Protein AF-W1YN85-F1 (afdb_monomer_lite)

Secondary structure (DSSP, 8-state):
-----TTHHHHHHHTT-----SPPPPPSSPPP------GGG---HHHHHHHHHH--S--EE-S-HHHHSSSS--TTTS--S--TTPEE--GGGG----

Foldseek 3Di:
DDDDDQPPVVVCVVVPHDDDPPDDDDPPDDDDDDDDDPCVVDDDPVRVLVCLVVVPDAAEDQDDPCQQQQVDQDPPPRDGHDRHRHDYDHVVVPDDPD

Organism: NCBI:txid408170

pLDDT: mean 92.17, std 8.68, range [51.0, 98.25]

Radius of gyration: 19.95 Å; chains: 1; bounding box: 45×31×50 Å

Sequence (98 aa):
DVRVLSGGVERWIKEGHVLTKEPTPLPVEPSVFNYELQTHMVMSRDEVLKASESGDHVIIDARAPFRYDGSQVDTMDGMTGHIPGAVNHFYESGYAVD

Structure (mmCIF, N/CA/C/O backbone):
data_AF-W1YN85-F1
#
_entry.id   AF-W1YN85-F1
#
loop_
_atom_site.group_PDB
_atom_site.id
_atom_site.type_symbol
_atom_site.label_atom_id
_atom_site.label_alt_id
_atom_site.label_comp_id
_atom_site.label_asym_id
_atom_site.label_entity_id
_atom_site.label_seq_id
_atom_site.pdbx_PDB_ins_code
_atom_site.Cartn_x
_atom_site.Cartn_y
_atom_site.Cartn_z
_atom_site.occupancy
_atom_site.B_iso_or_equiv
_atom_site.auth_seq_id
_atom_site.auth_comp_id
_atom_site.auth_asym_id
_atom_site.auth_atom_id
_atom_site.pdbx_PDB_model_num
ATOM 1 N N . ASP A 1 1 ? -3.458 -14.266 14.062 1.00 88.00 1 ASP A N 1
ATOM 2 C CA . ASP A 1 1 ? -4.315 -14.219 12.868 1.00 88.00 1 ASP A CA 1
ATOM 3 C C . ASP A 1 1 ? -4.751 -12.778 12.630 1.00 88.00 1 ASP A C 1
ATOM 5 O O . ASP A 1 1 ? -4.923 -12.070 13.615 1.00 88.00 1 ASP A O 1
ATOM 9 N N . VAL A 1 2 ? -4.866 -12.328 11.379 1.00 94.31 2 VAL A N 1
ATOM 10 C CA . VAL A 1 2 ? -5.184 -10.927 11.028 1.00 94.31 2 VAL A CA 1
ATOM 11 C C . VAL A 1 2 ? -6.277 -10.896 9.961 1.00 94.31 2 VAL A C 1
ATOM 13 O O . VAL A 1 2 ? -6.305 -11.740 9.063 1.00 94.31 2 VAL A O 1
ATOM 16 N N . ARG A 1 3 ? -7.210 -9.946 10.073 1.00 96.44 3 ARG A N 1
ATOM 17 C CA . ARG A 1 3 ? -8.366 -9.796 9.179 1.00 96.44 3 ARG A CA 1
ATOM 18 C C . ARG A 1 3 ? -8.649 -8.325 8.893 1.00 96.44 3 ARG A C 1
ATOM 20 O O . ARG A 1 3 ? -8.333 -7.463 9.708 1.00 96.44 3 ARG A O 1
ATOM 27 N N . VAL A 1 4 ? -9.290 -8.074 7.755 1.00 94.12 4 VAL A N 1
ATOM 28 C CA . VAL A 1 4 ? -9.836 -6.769 7.363 1.00 94.12 4 VAL A CA 1
ATOM 29 C C . VAL A 1 4 ? -11.361 -6.843 7.433 1.00 94.12 4 VAL A C 1
ATOM 31 O O . VAL A 1 4 ? -11.943 -7.853 7.040 1.00 94.12 4 VAL A O 1
ATOM 34 N N . LEU A 1 5 ? -12.008 -5.786 7.933 1.00 94.38 5 LEU A N 1
ATOM 35 C CA . LEU A 1 5 ? -13.467 -5.661 7.913 1.00 94.38 5 LEU A CA 1
ATOM 36 C C . LEU A 1 5 ? -13.927 -5.237 6.513 1.00 94.38 5 LEU A C 1
ATOM 38 O O . LEU A 1 5 ? -13.718 -4.092 6.109 1.00 94.38 5 LEU A O 1
ATOM 42 N N . SER A 1 6 ? -14.560 -6.151 5.779 1.00 92.12 6 SER A N 1
ATOM 43 C CA . SER A 1 6 ? -15.112 -5.873 4.450 1.00 92.12 6 SER A CA 1
ATOM 44 C C . SER A 1 6 ? -16.133 -4.732 4.494 1.00 92.12 6 SER A C 1
ATOM 46 O O . SER A 1 6 ? -17.058 -4.749 5.301 1.00 92.12 6 SER A O 1
ATOM 48 N N . GLY A 1 7 ? -15.956 -3.727 3.631 1.00 90.62 7 GLY A N 1
ATOM 49 C CA . GLY A 1 7 ? -16.790 -2.516 3.595 1.00 90.62 7 GLY A CA 1
ATOM 50 C C . GLY A 1 7 ? -16.481 -1.477 4.684 1.00 90.62 7 GLY A C 1
ATOM 51 O O . GLY A 1 7 ? -17.079 -0.401 4.690 1.00 90.62 7 GLY A O 1
ATOM 52 N N . GLY A 1 8 ? -15.540 -1.772 5.586 1.00 93.31 8 GLY A N 1
ATOM 53 C CA . GLY A 1 8 ? -15.046 -0.839 6.592 1.00 93.31 8 GLY A CA 1
ATOM 54 C C . GLY A 1 8 ? -16.120 -0.290 7.537 1.00 93.31 8 GLY A C 1
ATOM 55 O O . GLY A 1 8 ? -17.203 -0.851 7.713 1.00 93.31 8 GLY A O 1
ATOM 56 N N . VAL A 1 9 ? -15.796 0.842 8.165 1.00 95.62 9 VAL A N 1
ATOM 57 C CA . VAL A 1 9 ? -16.688 1.517 9.120 1.00 95.62 9 VAL A CA 1
ATOM 58 C C . VAL A 1 9 ? -17.960 2.053 8.454 1.00 95.62 9 VAL A C 1
ATOM 60 O O . VAL A 1 9 ? -19.005 2.133 9.090 1.00 95.62 9 VAL A O 1
ATOM 63 N N . GLU A 1 10 ? -17.909 2.380 7.162 1.00 94.06 10 GLU A N 1
ATOM 64 C CA . GLU A 1 10 ? -19.074 2.886 6.436 1.00 94.06 10 GLU A CA 1
ATOM 65 C C . GLU A 1 10 ? -20.170 1.828 6.315 1.00 94.06 10 GLU A C 1
ATOM 67 O O . GLU A 1 10 ? -21.331 2.104 6.622 1.00 94.06 10 GLU A O 1
ATOM 72 N N . ARG A 1 11 ? -19.809 0.599 5.917 1.00 94.56 11 ARG A N 1
ATOM 73 C CA . ARG A 1 11 ? -20.755 -0.521 5.879 1.00 94.56 11 ARG A CA 1
ATOM 74 C C . ARG A 1 11 ? -21.259 -0.871 7.277 1.00 94.56 11 ARG A C 1
ATOM 76 O O . ARG A 1 11 ? -22.455 -1.081 7.438 1.00 94.56 11 ARG A O 1
ATOM 83 N N . TRP A 1 12 ? -20.381 -0.847 8.282 1.00 96.56 12 TRP A N 1
ATOM 84 C CA . TRP A 1 12 ? -20.753 -1.071 9.683 1.00 96.56 12 TRP A CA 1
ATOM 85 C C . TRP A 1 12 ? -21.889 -0.139 10.137 1.00 96.56 12 TRP A C 1
ATOM 87 O O . TRP A 1 12 ? -22.891 -0.595 10.684 1.00 96.56 12 TRP A O 1
ATOM 97 N N . ILE A 1 13 ? -21.770 1.161 9.841 1.00 97.19 13 ILE A N 1
ATOM 98 C CA . ILE A 1 13 ? -22.812 2.155 10.141 1.00 97.19 13 ILE A CA 1
ATOM 99 C C . ILE A 1 13 ? -24.089 1.876 9.335 1.00 97.19 13 ILE A C 1
ATOM 101 O O . ILE A 1 13 ? -25.183 1.916 9.897 1.00 97.19 13 ILE A O 1
ATOM 105 N N . LYS A 1 14 ? -23.972 1.592 8.028 1.00 97.00 14 LYS A N 1
ATOM 106 C CA . LYS A 1 14 ? -25.127 1.316 7.148 1.00 97.00 14 LYS A CA 1
ATOM 107 C C . LYS A 1 14 ? -25.945 0.107 7.607 1.00 97.00 14 LYS A C 1
ATOM 109 O O . LYS A 1 14 ? -27.164 0.119 7.474 1.00 97.00 14 LYS A O 1
ATOM 114 N N . GLU A 1 15 ? -25.292 -0.908 8.163 1.00 97.38 15 GLU A N 1
ATOM 115 C CA . GLU A 1 15 ? -25.941 -2.104 8.712 1.00 97.38 15 GLU A CA 1
ATOM 116 C C . GLU A 1 15 ? -26.559 -1.881 10.106 1.00 97.38 15 GLU A C 1
ATOM 118 O O . GLU A 1 15 ? -27.167 -2.791 10.666 1.00 97.38 15 GLU A O 1
ATOM 123 N N . GLY A 1 16 ? -26.456 -0.670 10.664 1.00 97.81 16 GLY A N 1
ATOM 124 C CA . GLY A 1 16 ? -27.067 -0.306 11.943 1.00 97.81 16 GLY A CA 1
ATOM 125 C C . GLY A 1 16 ? -26.258 -0.729 13.169 1.00 97.81 16 GLY A C 1
ATOM 126 O O . GLY A 1 16 ? -26.781 -0.689 14.286 1.00 97.81 16 GLY A O 1
ATOM 127 N N . HIS A 1 17 ? -24.993 -1.119 12.995 1.00 98.06 17 HIS A N 1
ATOM 128 C CA . HIS A 1 17 ? -24.122 -1.428 14.123 1.00 98.06 17 HIS A CA 1
ATOM 129 C C . HIS A 1 17 ? -23.682 -0.150 14.845 1.00 98.06 17 HIS A C 1
ATOM 131 O O . HIS A 1 17 ? -23.540 0.926 14.260 1.00 98.06 17 HIS A O 1
ATOM 137 N N . VAL A 1 18 ? -23.447 -0.265 16.151 1.00 97.31 18 VAL A N 1
ATOM 138 C CA . VAL A 1 18 ? -23.149 0.889 17.004 1.00 97.31 18 VAL A CA 1
ATOM 139 C C . VAL A 1 18 ? -21.691 1.329 16.892 1.00 97.31 18 VAL A C 1
ATOM 141 O O . VAL A 1 18 ? -20.780 0.515 16.742 1.00 97.31 18 VAL A O 1
ATOM 144 N N . LEU A 1 19 ? -21.472 2.634 17.026 1.00 97.25 19 LEU A N 1
ATOM 145 C CA . LEU A 1 19 ? -20.166 3.222 17.309 1.00 97.25 19 LEU A CA 1
ATOM 146 C C . LEU A 1 19 ? -20.164 3.766 18.735 1.00 97.25 19 LEU A C 1
ATOM 148 O O . LEU A 1 19 ? -21.210 4.138 19.268 1.00 97.25 19 LEU A O 1
ATOM 152 N N . THR A 1 20 ? -18.984 3.853 19.338 1.00 96.25 20 THR A N 1
ATOM 153 C CA . THR A 1 20 ? -18.811 4.447 20.662 1.00 96.25 20 THR A CA 1
ATOM 154 C C . THR A 1 20 ? -17.700 5.487 20.648 1.00 96.25 20 THR A C 1
ATOM 156 O O . THR A 1 20 ? -16.752 5.393 19.870 1.00 96.25 20 THR A O 1
ATOM 159 N N . LYS A 1 21 ? -17.846 6.497 21.508 1.00 96.56 21 LYS A N 1
ATOM 160 C CA . LYS A 1 21 ? -16.786 7.454 21.854 1.00 96.56 21 LYS A CA 1
ATOM 161 C C . LYS A 1 21 ? -16.159 7.143 23.212 1.00 96.56 21 LYS A C 1
ATOM 163 O O . LYS A 1 21 ? -15.210 7.819 23.598 1.00 96.56 21 LYS A O 1
ATOM 168 N N . GLU A 1 22 ? -16.704 6.159 23.928 1.00 97.31 22 GLU A N 1
ATOM 169 C CA . GLU A 1 22 ? -16.128 5.705 25.184 1.00 97.31 22 GLU A CA 1
ATOM 170 C C . GLU A 1 22 ? -14.712 5.175 24.934 1.00 97.31 22 GLU A C 1
ATOM 172 O O . GLU A 1 22 ? -14.483 4.502 23.922 1.00 97.31 22 GLU A O 1
ATOM 177 N N . PRO A 1 23 ? -13.756 5.459 25.831 1.0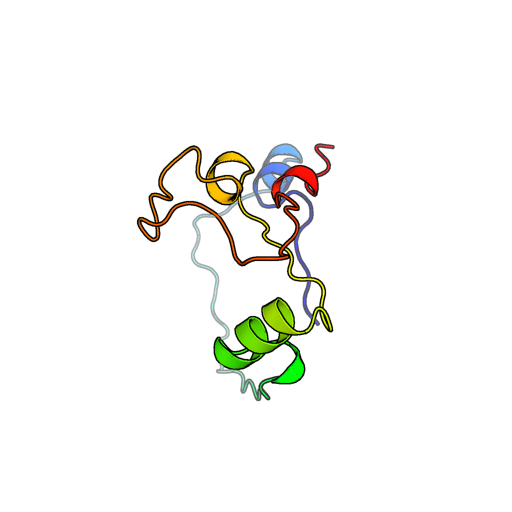0 95.50 23 PRO A N 1
ATOM 178 C CA . PRO A 1 23 ? -12.406 4.938 25.705 1.00 95.50 23 PRO A CA 1
ATOM 179 C C . PRO A 1 23 ? -12.403 3.409 25.627 1.00 95.50 23 PRO A C 1
ATOM 181 O O . PRO A 1 23 ? -13.036 2.738 26.443 1.00 95.50 23 PRO A O 1
ATOM 184 N N . THR A 1 24 ? -11.643 2.849 24.684 1.00 94.44 24 THR A N 1
ATOM 185 C CA . THR A 1 24 ? -11.392 1.405 24.639 1.00 94.44 24 THR A CA 1
ATOM 186 C C . THR A 1 24 ? -10.590 1.002 25.878 1.00 94.44 24 THR A C 1
ATOM 188 O O . THR A 1 24 ? -9.475 1.506 26.050 1.00 94.44 24 THR A O 1
ATOM 191 N N . PRO A 1 25 ? -11.097 0.097 26.738 1.00 90.75 25 PRO A N 1
ATOM 192 C CA . PRO A 1 25 ? -10.329 -0.397 27.871 1.00 90.75 25 PRO A CA 1
ATOM 193 C C . PRO A 1 25 ? -9.063 -1.092 27.371 1.00 90.75 25 PRO A C 1
ATOM 195 O O . PRO A 1 25 ? -9.133 -2.031 26.576 1.00 90.75 25 PRO A O 1
ATOM 198 N N . LEU A 1 26 ? -7.902 -0.625 27.823 1.00 88.31 26 LEU A N 1
ATOM 199 C CA . LEU A 1 26 ? -6.644 -1.308 27.551 1.00 88.31 26 LEU A CA 1
ATOM 200 C C . LEU A 1 26 ? -6.521 -2.536 28.467 1.00 88.31 26 LEU A C 1
ATOM 202 O O . LEU A 1 26 ? -6.996 -2.491 29.607 1.00 88.31 26 LEU A O 1
ATOM 206 N N . PRO A 1 27 ? -5.883 -3.628 28.007 1.00 87.56 27 PRO A N 1
ATOM 207 C CA . PRO A 1 27 ? -5.520 -4.732 28.885 1.00 87.56 27 PRO A CA 1
ATOM 208 C C . PRO A 1 27 ? -4.734 -4.219 30.096 1.00 87.56 27 PRO A C 1
ATOM 210 O O . PRO A 1 27 ? -3.838 -3.390 29.948 1.00 87.56 27 PRO A O 1
ATOM 213 N N . VAL A 1 28 ? -5.080 -4.713 31.289 1.00 85.69 28 VAL A N 1
ATOM 214 C CA . VAL A 1 28 ? -4.433 -4.312 32.553 1.00 85.69 28 VAL A CA 1
ATOM 215 C C . VAL A 1 28 ? -2.959 -4.717 32.567 1.00 85.69 28 VAL A C 1
ATOM 217 O O . VAL A 1 28 ? -2.120 -3.982 33.078 1.00 85.69 28 VAL A O 1
ATOM 220 N N . GLU A 1 29 ? -2.648 -5.859 31.955 1.00 91.69 29 GLU A N 1
ATOM 221 C CA . GLU A 1 29 ? -1.297 -6.399 31.877 1.00 91.69 29 GLU A CA 1
ATOM 222 C C . GLU A 1 29 ? -0.724 -6.264 30.459 1.00 91.69 29 GLU A C 1
ATOM 224 O O . GLU A 1 29 ? -1.415 -6.582 29.479 1.00 91.69 29 GLU A O 1
ATOM 229 N N . PRO A 1 30 ? 0.546 -5.845 30.317 1.00 87.38 30 PRO A N 1
ATOM 230 C CA . PRO A 1 30 ? 1.232 -5.847 29.035 1.00 87.38 30 PRO A CA 1
ATOM 231 C C . PRO A 1 30 ? 1.286 -7.252 28.429 1.00 87.38 30 PRO A C 1
ATOM 233 O O . PRO A 1 30 ? 1.589 -8.235 29.102 1.00 87.38 30 PRO A O 1
ATOM 236 N N . SER A 1 31 ? 1.053 -7.340 27.122 1.00 89.94 31 SER A N 1
ATOM 237 C CA . SER A 1 31 ? 1.299 -8.561 26.354 1.00 89.94 31 SER A CA 1
ATOM 238 C C . SER A 1 31 ? 2.657 -8.481 25.667 1.00 89.94 31 SER A C 1
ATOM 240 O O . SER A 1 31 ? 3.015 -7.445 25.108 1.00 89.94 31 SER A O 1
ATOM 242 N N . VAL A 1 32 ? 3.409 -9.582 25.674 1.00 93.44 32 VAL A N 1
ATOM 243 C CA . VAL A 1 32 ? 4.655 -9.682 24.905 1.00 93.44 32 VAL A CA 1
ATOM 244 C C . VAL A 1 32 ? 4.309 -10.012 23.457 1.00 93.44 32 VAL A C 1
ATOM 246 O O . VAL A 1 32 ? 3.732 -11.062 23.176 1.00 93.44 32 VAL A O 1
ATOM 249 N N . PHE A 1 33 ? 4.680 -9.124 22.538 1.00 92.19 33 PHE A N 1
ATOM 250 C CA . PHE A 1 33 ? 4.559 -9.352 21.102 1.00 92.19 33 PHE A CA 1
ATOM 251 C C . PHE A 1 33 ? 5.948 -9.558 20.499 1.00 92.19 33 PHE A C 1
ATOM 253 O O . PHE A 1 33 ? 6.689 -8.603 20.271 1.00 92.19 33 PHE A O 1
ATOM 260 N N . ASN A 1 34 ? 6.298 -10.820 20.256 1.00 94.88 34 ASN A N 1
ATOM 261 C CA . ASN A 1 34 ? 7.509 -11.172 19.524 1.00 94.88 34 ASN A CA 1
ATOM 262 C C . ASN A 1 34 ? 7.198 -11.144 18.027 1.00 94.88 34 ASN A C 1
ATOM 264 O O . ASN A 1 34 ? 6.237 -11.777 17.589 1.00 94.88 34 ASN A O 1
ATOM 268 N N . TYR A 1 35 ? 8.009 -10.429 17.253 1.00 93.69 35 TYR A N 1
ATOM 269 C CA . TYR A 1 35 ? 7.850 -10.334 15.808 1.00 93.69 35 TYR A CA 1
ATOM 270 C C . TYR A 1 35 ? 9.165 -10.605 15.093 1.00 93.69 35 TYR A C 1
ATOM 272 O O . TYR A 1 35 ? 10.244 -10.275 15.580 1.00 93.69 35 TYR A O 1
ATOM 280 N N . GLU A 1 36 ? 9.041 -11.164 13.896 1.00 96.00 36 GLU A N 1
ATOM 281 C CA . GLU A 1 36 ? 10.134 -11.320 12.950 1.00 96.00 36 GLU A CA 1
ATOM 282 C C . GLU A 1 36 ? 9.735 -10.626 11.654 1.00 96.00 36 GLU A C 1
ATOM 284 O O . GLU A 1 36 ? 8.626 -10.816 11.142 1.00 96.00 36 GLU A O 1
ATOM 289 N N . LEU A 1 37 ? 10.625 -9.784 11.132 1.00 94.69 37 LEU A N 1
ATOM 290 C CA . LEU A 1 37 ? 10.379 -9.119 9.864 1.00 94.69 37 LEU A CA 1
ATOM 291 C C . LEU A 1 37 ? 10.460 -10.145 8.732 1.00 94.69 37 LEU A C 1
ATOM 293 O O . LEU A 1 37 ? 11.498 -10.763 8.504 1.00 94.69 37 LEU A O 1
ATOM 297 N N . GLN A 1 38 ? 9.376 -10.271 7.974 1.00 96.12 38 GLN A N 1
ATOM 298 C CA . GLN A 1 38 ? 9.349 -11.071 6.757 1.00 96.12 38 GLN A CA 1
ATOM 299 C C . GLN A 1 38 ? 9.944 -10.263 5.601 1.00 96.12 38 GLN A C 1
ATOM 301 O O . GLN A 1 38 ? 9.228 -9.611 4.845 1.00 96.12 38 GLN A O 1
ATOM 306 N N . THR A 1 39 ? 11.271 -10.286 5.479 1.00 95.62 39 THR A N 1
ATOM 307 C CA . THR A 1 39 ? 12.015 -9.473 4.499 1.00 95.62 39 THR A CA 1
ATOM 308 C C . THR A 1 39 ? 11.606 -9.736 3.052 1.00 95.62 39 THR A C 1
ATOM 310 O O . THR A 1 39 ? 11.636 -8.817 2.248 1.00 95.62 39 THR A O 1
ATOM 313 N N . HIS A 1 40 ? 11.138 -10.945 2.733 1.00 95.19 40 HIS A N 1
ATOM 314 C CA . HIS A 1 40 ? 10.639 -11.303 1.402 1.00 95.19 40 HIS A CA 1
ATOM 315 C C . HIS A 1 40 ? 9.344 -10.575 0.985 1.00 95.19 40 HIS A C 1
ATOM 317 O O . HIS A 1 40 ? 8.971 -10.634 -0.181 1.00 95.19 40 HIS A O 1
ATOM 323 N N . MET A 1 41 ? 8.641 -9.915 1.915 1.00 96.12 41 MET A N 1
ATOM 324 C CA . MET A 1 41 ? 7.443 -9.116 1.618 1.00 96.12 41 MET A CA 1
ATOM 325 C C . MET A 1 41 ? 7.760 -7.652 1.268 1.00 96.12 41 MET A C 1
ATOM 327 O O . MET A 1 41 ? 6.842 -6.868 1.032 1.00 96.12 41 MET A O 1
ATOM 331 N N . VAL A 1 42 ? 9.035 -7.256 1.273 1.00 96.06 42 VAL A N 1
ATOM 332 C CA . VAL A 1 42 ? 9.477 -5.880 1.020 1.00 96.06 42 VAL A CA 1
ATOM 333 C C . VAL A 1 42 ? 10.552 -5.898 -0.059 1.00 96.06 42 VAL A C 1
ATOM 335 O O . VAL A 1 42 ? 11.402 -6.780 -0.069 1.00 96.06 42 VAL A O 1
ATOM 338 N N . MET A 1 43 ? 10.535 -4.903 -0.944 1.00 96.25 43 MET A N 1
ATOM 339 C CA . MET A 1 43 ? 11.617 -4.659 -1.895 1.00 96.25 43 MET A CA 1
ATOM 340 C C . MET A 1 43 ? 12.224 -3.283 -1.634 1.00 96.25 43 MET A C 1
ATOM 342 O O . MET A 1 43 ? 11.517 -2.287 -1.466 1.00 96.25 43 MET A O 1
ATOM 346 N N . SER A 1 44 ? 13.547 -3.228 -1.593 1.00 96.94 44 SER A N 1
ATOM 347 C CA . SER A 1 44 ? 14.320 -1.992 -1.561 1.00 96.94 44 SER A CA 1
ATOM 348 C C . SER A 1 44 ? 14.290 -1.282 -2.916 1.00 96.94 44 SER A C 1
ATOM 350 O O . SER A 1 44 ? 13.966 -1.866 -3.950 1.00 96.94 44 SER A O 1
ATOM 352 N N . ARG A 1 45 ? 14.700 -0.008 -2.933 1.00 96.81 45 ARG A N 1
ATOM 353 C CA . ARG A 1 45 ? 14.818 0.776 -4.171 1.00 96.81 45 AR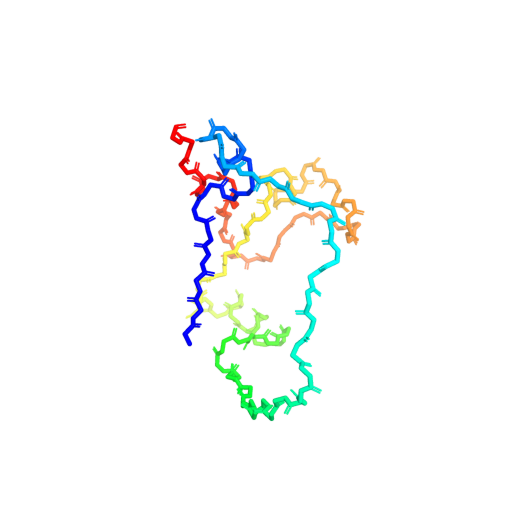G A CA 1
ATOM 354 C C . ARG A 1 45 ? 15.687 0.078 -5.223 1.00 96.81 45 ARG A C 1
ATOM 356 O O . ARG A 1 45 ? 15.324 0.073 -6.392 1.00 96.81 45 ARG A O 1
ATOM 363 N N . ASP A 1 46 ? 16.821 -0.489 -4.816 1.00 98.06 46 ASP A N 1
ATOM 364 C CA . ASP A 1 46 ? 17.772 -1.101 -5.749 1.00 98.06 46 ASP A CA 1
ATOM 365 C C . ASP A 1 46 ? 17.226 -2.424 -6.318 1.00 98.06 46 ASP A C 1
ATOM 367 O O . ASP A 1 46 ? 17.440 -2.728 -7.490 1.00 98.06 46 ASP A O 1
ATOM 371 N N . GLU A 1 47 ? 16.448 -3.176 -5.532 1.00 97.50 47 GLU A N 1
ATOM 372 C CA . GLU A 1 47 ? 15.734 -4.366 -6.018 1.00 97.50 47 GLU A CA 1
ATOM 373 C C . GLU A 1 47 ? 14.619 -3.996 -7.004 1.00 97.50 47 GLU A C 1
ATOM 375 O O . GLU A 1 47 ? 14.474 -4.654 -8.033 1.00 97.50 47 GLU A O 1
ATOM 380 N N . VAL A 1 48 ? 13.875 -2.915 -6.740 1.00 97.75 48 VAL A N 1
ATOM 381 C CA . VAL A 1 48 ? 12.849 -2.400 -7.664 1.00 97.75 48 VAL A CA 1
ATOM 382 C C . VAL A 1 48 ? 13.475 -1.886 -8.963 1.00 97.75 48 VAL A C 1
ATOM 384 O O . VAL A 1 48 ? 12.946 -2.153 -10.040 1.00 97.75 48 VAL A O 1
ATOM 387 N N . LEU A 1 49 ? 14.614 -1.189 -8.887 1.00 97.88 49 LEU A N 1
ATOM 388 C CA . LEU A 1 49 ? 15.352 -0.742 -10.071 1.00 97.88 49 LEU A CA 1
ATOM 389 C C . LEU A 1 49 ? 15.789 -1.937 -10.924 1.00 97.88 49 LEU A C 1
ATOM 391 O O . LEU A 1 49 ? 15.509 -1.970 -12.120 1.00 97.88 49 LEU A O 1
ATOM 395 N N . LYS A 1 50 ? 16.394 -2.955 -10.300 1.00 97.81 50 LYS A N 1
ATOM 396 C CA . LYS A 1 50 ? 16.788 -4.185 -10.993 1.00 97.81 50 LYS A CA 1
ATOM 397 C C . LYS A 1 50 ? 15.592 -4.870 -11.659 1.00 97.81 50 LYS A C 1
ATOM 399 O O . LYS A 1 50 ? 15.724 -5.328 -12.789 1.00 97.81 50 LYS A O 1
ATOM 404 N N . ALA A 1 51 ? 14.448 -4.933 -10.979 1.00 97.44 51 ALA A N 1
ATOM 405 C CA . ALA A 1 51 ? 13.231 -5.517 -11.535 1.00 97.44 51 ALA A CA 1
ATOM 406 C C . ALA A 1 51 ? 12.688 -4.727 -12.735 1.00 97.44 51 ALA A C 1
ATOM 408 O O . ALA A 1 51 ? 12.259 -5.322 -13.721 1.00 97.44 51 ALA A O 1
ATOM 409 N N . SER A 1 52 ? 12.748 -3.394 -12.679 1.00 98.00 52 SER A N 1
ATOM 410 C CA . SER A 1 52 ? 12.356 -2.511 -13.785 1.00 98.00 52 SER A CA 1
ATOM 411 C C . SER A 1 52 ? 13.248 -2.704 -15.018 1.00 98.00 52 SER A C 1
ATOM 413 O O . SER A 1 52 ? 12.750 -2.717 -16.142 1.00 98.00 52 SER A O 1
ATOM 415 N N . GLU A 1 53 ? 14.553 -2.907 -14.819 1.00 97.69 53 GLU A N 1
ATOM 416 C CA . GLU A 1 53 ? 15.518 -3.115 -15.905 1.00 97.69 53 GLU A CA 1
ATOM 417 C C . GLU A 1 53 ? 15.470 -4.532 -16.497 1.00 97.69 53 GLU A C 1
ATOM 419 O O . GLU A 1 53 ? 15.632 -4.704 -17.706 1.00 97.69 53 GLU A O 1
ATOM 424 N N . SER A 1 54 ? 15.279 -5.554 -15.659 1.00 97.38 54 SER A N 1
ATOM 425 C CA . SER A 1 54 ? 15.334 -6.963 -16.071 1.00 97.38 54 SER A CA 1
ATOM 426 C C . SER A 1 54 ? 13.985 -7.522 -16.534 1.00 97.38 54 SER A C 1
ATOM 428 O O . SER A 1 54 ? 13.958 -8.472 -17.318 1.00 97.38 54 SER A O 1
ATOM 430 N N . GLY A 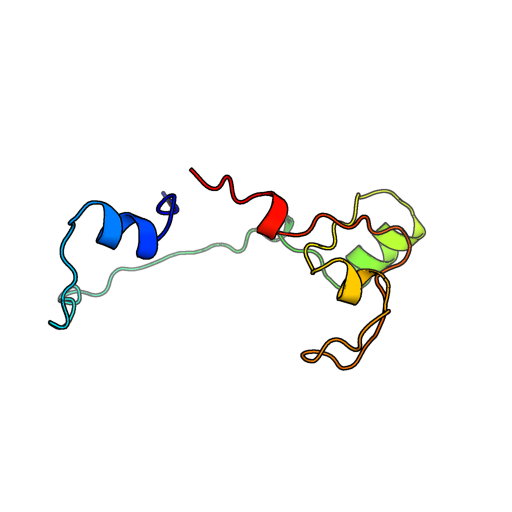1 55 ? 12.875 -6.966 -16.035 1.00 95.62 55 GLY A N 1
ATOM 431 C CA . GLY A 1 55 ? 11.529 -7.507 -16.220 1.00 95.62 55 GLY A CA 1
ATOM 432 C C . GLY A 1 55 ? 11.265 -8.819 -15.466 1.00 95.62 55 GLY A C 1
ATOM 433 O O . GLY A 1 55 ? 10.324 -9.530 -15.814 1.00 95.62 55 GLY A O 1
ATOM 434 N N . ASP A 1 56 ? 12.079 -9.173 -14.461 1.00 96.81 56 ASP A N 1
ATOM 435 C CA . ASP A 1 56 ? 11.922 -10.412 -13.680 1.00 96.81 56 ASP A CA 1
ATOM 436 C C . ASP A 1 56 ? 10.754 -10.376 -12.674 1.00 96.81 56 ASP A C 1
ATOM 438 O O . ASP A 1 56 ? 10.318 -11.429 -12.205 1.00 96.81 56 ASP A O 1
ATOM 442 N N . HIS A 1 57 ? 10.205 -9.190 -12.394 1.00 97.31 57 HIS A N 1
ATOM 443 C CA . HIS A 1 57 ? 8.998 -8.998 -11.593 1.00 97.31 57 HIS A CA 1
ATOM 444 C C . HIS A 1 57 ? 8.011 -8.068 -12.296 1.00 97.31 57 HIS A C 1
ATOM 446 O O . HIS A 1 57 ? 8.387 -7.131 -13.000 1.00 97.31 57 HIS A O 1
ATOM 452 N N . VAL A 1 58 ? 6.721 -8.286 -12.035 1.00 97.62 58 VAL A N 1
ATOM 453 C CA . VAL A 1 58 ? 5.676 -7.334 -12.415 1.00 97.62 58 VAL A CA 1
ATOM 454 C C . VAL A 1 58 ? 5.605 -6.245 -11.351 1.00 97.62 58 VAL A C 1
ATOM 456 O O . VAL A 1 58 ? 5.249 -6.514 -10.204 1.00 97.62 58 VAL A O 1
ATOM 459 N N . ILE A 1 59 ? 5.914 -5.010 -11.739 1.00 98.25 59 ILE A N 1
ATOM 460 C CA . ILE A 1 59 ? 5.748 -3.838 -10.878 1.00 98.25 59 ILE A CA 1
ATOM 461 C C . ILE A 1 59 ? 4.332 -3.300 -11.086 1.00 98.25 59 ILE A C 1
ATOM 463 O O . ILE A 1 59 ? 3.963 -2.938 -12.202 1.00 98.25 59 ILE A O 1
ATOM 467 N N . ILE A 1 60 ? 3.538 -3.248 -10.018 1.00 97.31 60 ILE A N 1
ATOM 468 C CA . ILE A 1 60 ? 2.171 -2.718 -10.050 1.00 97.31 60 ILE A CA 1
ATOM 469 C C . ILE A 1 60 ? 2.151 -1.360 -9.355 1.00 97.31 60 ILE A C 1
ATOM 471 O O . ILE A 1 60 ? 2.464 -1.255 -8.170 1.00 97.31 60 ILE A O 1
ATOM 475 N N . ASP A 1 61 ? 1.738 -0.327 -10.084 1.00 95.62 61 ASP A N 1
ATOM 476 C CA . ASP A 1 61 ? 1.452 0.988 -9.523 1.00 95.62 61 ASP A CA 1
ATOM 477 C C . ASP A 1 61 ? -0.047 1.101 -9.229 1.00 95.62 61 ASP A C 1
ATOM 479 O O . ASP A 1 61 ? -0.879 1.121 -10.142 1.00 95.62 61 ASP A O 1
ATOM 483 N N . ALA A 1 62 ? -0.389 1.165 -7.942 1.00 95.19 62 ALA A N 1
ATOM 484 C CA . ALA A 1 62 ? -1.773 1.212 -7.486 1.00 95.19 62 ALA A CA 1
ATOM 485 C C . ALA A 1 62 ? -2.385 2.623 -7.477 1.00 95.19 62 ALA A C 1
ATOM 487 O O . ALA A 1 62 ? -3.546 2.782 -7.091 1.00 95.19 62 ALA A O 1
ATOM 488 N N . ARG A 1 63 ? -1.632 3.663 -7.862 1.00 93.12 63 ARG A N 1
ATOM 489 C CA . ARG A 1 63 ? -2.112 5.054 -7.867 1.00 93.12 63 ARG A CA 1
ATOM 490 C C . ARG A 1 63 ? -3.192 5.276 -8.931 1.00 93.12 63 ARG A C 1
ATOM 492 O O . ARG A 1 63 ? -3.401 4.461 -9.830 1.00 93.12 63 ARG A O 1
ATOM 499 N N . ALA A 1 64 ? -3.885 6.409 -8.816 1.00 92.50 64 ALA A N 1
ATOM 500 C CA . ALA A 1 64 ? -4.864 6.837 -9.807 1.00 92.50 64 ALA A CA 1
ATOM 501 C C . ALA A 1 64 ? -4.215 6.998 -11.199 1.00 92.50 64 ALA A C 1
ATOM 503 O O . ALA A 1 64 ? -3.066 7.453 -11.268 1.00 92.50 64 ALA A O 1
ATOM 504 N N . PRO A 1 65 ? -4.938 6.708 -12.300 1.00 94.62 65 PRO A N 1
ATOM 505 C CA . PRO A 1 65 ? -4.365 6.723 -13.648 1.00 94.62 65 PRO A CA 1
ATOM 506 C C . PRO A 1 65 ? -3.665 8.038 -14.013 1.00 94.62 65 PRO A C 1
ATOM 508 O O . PRO A 1 65 ? -2.576 8.009 -14.571 1.00 94.62 65 PRO A O 1
ATOM 511 N N . PHE A 1 66 ? -4.225 9.180 -13.600 1.00 93.31 66 PHE A N 1
ATOM 512 C CA . PHE A 1 66 ? -3.668 10.507 -13.889 1.00 93.31 66 PHE A CA 1
ATOM 513 C C . PHE A 1 66 ? -2.344 10.820 -13.157 1.00 93.31 66 PHE A C 1
ATOM 515 O O . PHE A 1 66 ? -1.592 11.703 -13.568 1.00 93.31 66 PHE A O 1
ATOM 522 N N . ARG A 1 67 ? -2.054 10.126 -12.043 1.00 93.50 67 ARG A N 1
ATOM 523 C CA . ARG A 1 67 ? -0.746 10.197 -11.357 1.00 93.50 67 ARG A CA 1
ATOM 524 C C . ARG A 1 67 ? 0.264 9.300 -12.060 1.00 93.50 67 ARG A C 1
ATOM 526 O O . ARG A 1 67 ? 1.409 9.694 -12.252 1.00 93.50 67 ARG A O 1
ATOM 533 N N . TYR A 1 68 ? -0.183 8.110 -12.460 1.00 94.62 68 TYR A N 1
ATOM 534 C CA . TYR A 1 68 ? 0.632 7.136 -13.177 1.00 94.62 68 TYR A CA 1
ATOM 535 C C . TYR A 1 68 ? 1.064 7.648 -14.559 1.00 94.62 68 TYR A C 1
ATOM 537 O O . TYR A 1 68 ? 2.241 7.562 -14.896 1.00 94.62 68 TYR A O 1
ATOM 545 N N . ASP A 1 69 ? 0.154 8.212 -15.357 1.00 95.31 69 ASP A N 1
ATOM 546 C CA . ASP A 1 69 ? 0.472 8.724 -16.699 1.00 95.31 69 ASP A CA 1
ATOM 547 C C . ASP A 1 69 ? 1.213 10.075 -16.683 1.00 95.31 69 ASP A C 1
ATOM 549 O O . ASP A 1 69 ? 1.762 10.498 -17.700 1.00 95.31 69 ASP A O 1
ATOM 553 N N . GLY A 1 70 ? 1.271 10.732 -15.520 1.00 93.38 70 GLY A N 1
ATOM 554 C CA . GLY A 1 70 ? 1.925 12.023 -15.336 1.00 93.38 70 GLY A CA 1
ATOM 555 C C . GLY A 1 70 ? 1.148 13.224 -15.877 1.00 93.38 70 GLY A C 1
ATOM 556 O O . GLY A 1 70 ? 1.722 14.308 -15.981 1.00 93.38 70 GLY A O 1
ATOM 557 N N . SER A 1 71 ? -0.139 13.071 -16.201 1.00 94.31 71 SER A N 1
ATOM 558 C CA . SER A 1 71 ? -1.017 14.179 -16.600 1.00 94.31 71 SER A CA 1
ATOM 559 C C . SER A 1 71 ? -1.304 15.152 -15.456 1.00 94.31 71 SER A C 1
ATOM 561 O O . SER A 1 71 ? -1.651 16.307 -15.712 1.00 94.31 71 SER A O 1
ATOM 563 N N . GLN A 1 72 ? -1.120 14.725 -14.202 1.00 90.06 72 GLN A N 1
ATOM 564 C CA . GLN A 1 72 ? -1.096 15.616 -13.044 1.00 90.06 72 GLN A CA 1
ATOM 565 C C . GLN A 1 72 ? 0.129 15.358 -12.173 1.00 90.06 72 GLN A C 1
ATOM 567 O O . GLN A 1 72 ? 0.591 14.226 -12.028 1.00 90.06 72 GLN A O 1
ATOM 572 N N . VAL A 1 73 ? 0.621 16.433 -11.557 1.00 86.44 73 VAL A N 1
ATOM 573 C CA . VAL A 1 73 ? 1.651 16.350 -10.523 1.00 86.44 73 VAL A CA 1
ATOM 574 C C . VAL A 1 73 ? 1.050 15.675 -9.302 1.00 86.44 73 VAL A C 1
ATOM 576 O O . VAL A 1 73 ? -0.001 16.080 -8.798 1.00 86.44 73 VAL A O 1
ATOM 579 N N . ASP A 1 74 ? 1.735 14.650 -8.824 1.00 82.06 74 ASP A N 1
ATOM 580 C CA . ASP A 1 74 ? 1.401 14.007 -7.572 1.00 82.06 74 ASP A CA 1
ATOM 581 C C . ASP A 1 74 ? 1.630 14.993 -6.420 1.00 82.06 74 ASP A C 1
ATOM 583 O O . ASP A 1 74 ? 2.744 15.456 -6.174 1.00 82.06 74 ASP A O 1
ATOM 587 N N . THR A 1 75 ? 0.563 15.342 -5.704 1.00 82.94 75 THR A N 1
ATOM 588 C CA . THR A 1 75 ? 0.638 16.307 -4.600 1.00 82.94 75 THR A CA 1
ATOM 589 C C . THR A 1 75 ? 1.476 15.807 -3.423 1.00 82.94 75 THR A C 1
ATOM 591 O O . THR A 1 75 ? 1.823 16.607 -2.558 1.00 82.94 75 THR A O 1
ATOM 594 N N . MET A 1 76 ? 1.763 14.501 -3.355 1.00 78.88 76 MET A N 1
ATOM 595 C CA . MET A 1 76 ? 2.535 13.897 -2.270 1.00 78.88 76 MET A CA 1
ATOM 596 C C . MET A 1 76 ? 4.047 13.992 -2.503 1.00 78.88 76 MET A C 1
ATOM 598 O O . MET A 1 76 ? 4.775 14.347 -1.579 1.00 78.88 76 MET A O 1
ATOM 602 N N . ASP A 1 77 ? 4.524 13.663 -3.706 1.00 77.56 77 ASP A N 1
ATOM 603 C CA . ASP A 1 77 ? 5.962 13.559 -4.008 1.00 77.56 77 ASP A CA 1
ATOM 604 C C . ASP A 1 77 ? 6.470 14.606 -5.021 1.00 77.56 77 ASP A C 1
ATOM 606 O O . ASP A 1 77 ? 7.680 14.773 -5.178 1.00 77.56 77 ASP A O 1
ATOM 610 N N . GLY A 1 78 ? 5.570 15.363 -5.660 1.00 84.31 78 GLY A N 1
ATOM 611 C CA . GLY A 1 78 ? 5.905 16.409 -6.627 1.00 84.31 78 GLY A CA 1
ATOM 612 C C . GLY A 1 78 ? 6.407 15.885 -7.976 1.00 84.31 78 GLY A C 1
ATOM 613 O O . GLY A 1 78 ? 6.862 16.681 -8.800 1.00 84.31 78 GLY A O 1
ATOM 614 N N . MET A 1 79 ? 6.343 14.574 -8.213 1.00 85.25 79 MET A N 1
ATOM 615 C CA . MET A 1 79 ? 6.774 13.940 -9.453 1.00 85.25 79 MET A CA 1
ATOM 616 C C . MET A 1 79 ? 5.583 13.649 -10.374 1.00 85.25 79 MET A C 1
ATOM 618 O O . MET A 1 79 ? 4.416 13.666 -9.978 1.00 85.25 79 MET A O 1
ATOM 622 N N . THR A 1 80 ? 5.891 13.395 -11.643 1.00 91.06 80 THR A N 1
ATOM 623 C CA . THR A 1 80 ? 4.933 12.923 -12.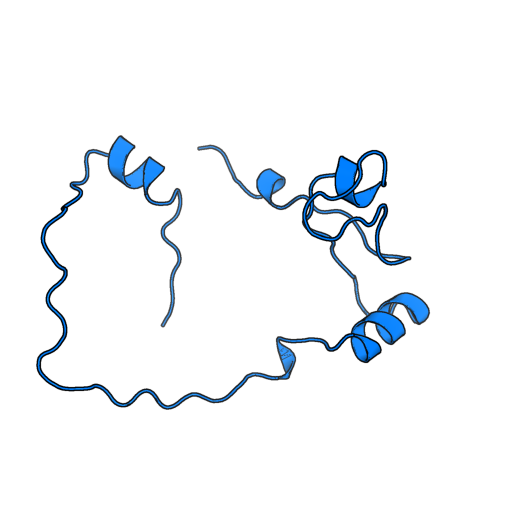645 1.00 91.06 80 THR A CA 1
ATOM 624 C C . THR A 1 80 ? 5.420 11.610 -13.242 1.00 91.06 80 THR A C 1
ATOM 626 O O . THR A 1 80 ? 6.624 11.361 -13.338 1.00 91.06 80 THR A O 1
ATOM 629 N N . GLY A 1 81 ? 4.479 10.766 -13.662 1.00 93.44 81 GLY A N 1
ATOM 630 C CA . GLY A 1 81 ? 4.781 9.502 -14.320 1.00 93.44 81 GLY A CA 1
ATOM 631 C C . GLY A 1 81 ? 4.954 8.340 -13.341 1.00 93.44 81 GLY A C 1
ATOM 632 O O . GLY A 1 81 ? 4.495 8.371 -12.195 1.00 93.44 81 GLY A O 1
ATOM 633 N N . HIS A 1 82 ? 5.616 7.286 -13.810 1.00 95.25 82 HIS A N 1
ATOM 634 C CA . HIS A 1 82 ? 5.755 6.012 -13.108 1.00 95.25 82 HIS A CA 1
ATOM 635 C C . HIS A 1 82 ? 7.098 5.341 -13.420 1.00 95.25 82 HIS A C 1
ATOM 637 O O . HIS A 1 82 ? 7.839 5.762 -14.310 1.00 95.25 82 HIS A O 1
ATOM 643 N N . ILE A 1 83 ? 7.404 4.277 -12.676 1.00 96.69 83 ILE A N 1
ATOM 644 C CA . ILE A 1 83 ? 8.592 3.443 -12.893 1.00 96.69 83 ILE A CA 1
ATOM 645 C C . ILE A 1 83 ? 8.484 2.757 -14.266 1.00 96.69 83 ILE A C 1
ATOM 647 O O . ILE A 1 83 ? 7.470 2.104 -14.515 1.00 96.69 83 ILE A O 1
ATOM 651 N N . PRO A 1 84 ? 9.498 2.839 -15.147 1.00 96.38 84 PRO A N 1
ATOM 652 C CA . PRO A 1 84 ? 9.468 2.166 -16.444 1.00 96.38 84 PRO A CA 1
ATOM 653 C C . PRO A 1 84 ? 9.120 0.674 -16.333 1.00 96.38 84 PRO A C 1
ATOM 655 O O . PRO A 1 84 ? 9.667 -0.047 -15.499 1.00 96.38 84 PRO A O 1
ATOM 658 N N . GLY A 1 85 ? 8.190 0.213 -17.170 1.00 95.94 85 GLY A N 1
ATOM 659 C CA . GLY A 1 85 ? 7.716 -1.176 -17.168 1.00 95.94 85 GLY A CA 1
ATOM 660 C C . GLY A 1 85 ? 6.651 -1.501 -16.112 1.00 95.94 85 GLY A C 1
ATOM 661 O O . GLY A 1 85 ? 6.074 -2.586 -16.168 1.00 95.94 85 GLY A O 1
ATOM 662 N N . ALA A 1 86 ? 6.338 -0.585 -15.188 1.00 97.69 86 ALA A N 1
ATOM 663 C CA . ALA A 1 86 ? 5.245 -0.786 -14.243 1.00 97.69 86 ALA A CA 1
ATOM 664 C C . ALA A 1 86 ? 3.880 -0.733 -14.941 1.00 97.69 86 ALA A C 1
ATOM 666 O O . ALA A 1 86 ? 3.653 0.099 -15.819 1.00 97.69 86 ALA A O 1
ATOM 667 N N . VAL A 1 87 ? 2.946 -1.577 -14.504 1.00 97.44 87 VAL A N 1
ATOM 668 C CA . VAL A 1 87 ? 1.546 -1.568 -14.951 1.00 97.44 87 VAL A CA 1
ATOM 669 C C . VAL A 1 87 ? 0.671 -0.842 -13.935 1.00 97.44 87 VAL A C 1
ATOM 671 O O . VAL A 1 87 ? 0.858 -0.988 -12.727 1.00 97.44 87 VAL A O 1
ATOM 674 N N . ASN A 1 88 ? -0.303 -0.063 -14.406 1.00 96.69 88 ASN A N 1
ATOM 675 C CA . ASN A 1 88 ? -1.250 0.596 -13.514 1.00 96.69 88 ASN A CA 1
ATOM 676 C C . ASN A 1 88 ? -2.407 -0.339 -13.150 1.00 96.69 88 ASN A C 1
ATOM 678 O O . ASN A 1 88 ? -3.098 -0.854 -14.028 1.00 96.69 88 ASN A O 1
ATOM 682 N N . HIS A 1 89 ? -2.649 -0.506 -11.851 1.00 96.00 89 HIS A N 1
ATOM 683 C CA . HIS A 1 89 ? -3.855 -1.145 -11.336 1.00 96.00 89 HIS A CA 1
ATOM 684 C C . HIS A 1 89 ? -4.409 -0.320 -10.177 1.00 96.00 89 HIS A C 1
ATOM 686 O O . HIS A 1 89 ? -4.113 -0.582 -9.012 1.00 96.00 89 HIS A O 1
ATOM 692 N N . PHE A 1 90 ? -5.210 0.692 -10.507 1.00 95.00 90 PHE A N 1
ATOM 693 C CA . PHE A 1 90 ? -5.739 1.640 -9.531 1.00 95.00 90 PHE A CA 1
ATOM 694 C C . PHE A 1 90 ? -6.443 0.930 -8.366 1.00 95.00 90 PHE A C 1
ATOM 696 O O . PHE A 1 90 ? -7.359 0.147 -8.596 1.00 95.00 90 PHE A O 1
ATOM 703 N N . TYR A 1 91 ? -6.039 1.205 -7.121 1.00 91.94 91 TYR A N 1
ATOM 704 C CA . TYR A 1 91 ? -6.558 0.484 -5.952 1.00 91.94 91 TYR A CA 1
ATOM 705 C C . TYR A 1 91 ? -8.092 0.532 -5.849 1.00 91.94 91 TYR A C 1
ATOM 707 O O . TYR A 1 91 ? -8.695 -0.441 -5.400 1.00 91.94 91 TYR A O 1
ATOM 715 N N . GLU A 1 92 ? -8.733 1.617 -6.306 1.00 89.75 92 GLU A N 1
ATOM 716 C CA . GLU A 1 92 ? -10.191 1.733 -6.228 1.00 89.75 92 GLU A CA 1
ATOM 717 C C . GLU A 1 92 ? -10.938 0.793 -7.166 1.00 89.75 92 GLU A C 1
ATOM 719 O O . GLU A 1 92 ? -12.074 0.434 -6.871 1.00 89.75 92 GLU A O 1
ATOM 724 N N . SER A 1 93 ? -10.313 0.333 -8.254 1.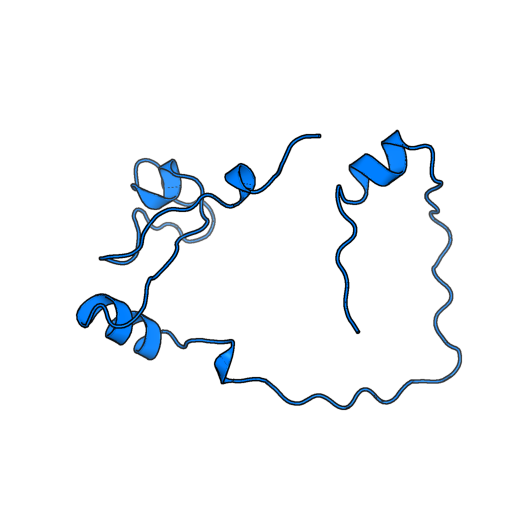00 86.19 93 SER A N 1
ATOM 725 C CA . SER A 1 93 ? -10.952 -0.644 -9.142 1.00 86.19 93 SER A CA 1
ATOM 726 C C . SER A 1 93 ? -11.199 -1.988 -8.448 1.00 86.19 93 SER A C 1
ATOM 728 O O . SER A 1 93 ? -12.056 -2.753 -8.884 1.00 86.19 93 SER A O 1
ATOM 730 N N . GLY A 1 94 ? -10.466 -2.269 -7.362 1.00 75.50 94 GLY A N 1
ATOM 731 C CA . GLY A 1 94 ? -10.636 -3.455 -6.528 1.00 75.50 94 GLY A CA 1
ATOM 732 C C . GLY A 1 94 ? -11.741 -3.335 -5.476 1.00 75.50 94 GLY A C 1
ATOM 733 O O . GLY A 1 94 ? -12.094 -4.347 -4.866 1.00 75.50 94 GLY A O 1
ATOM 734 N N . TYR A 1 95 ? -12.308 -2.143 -5.249 1.00 71.81 95 TYR A N 1
ATOM 735 C CA . TYR A 1 95 ? -13.497 -2.013 -4.412 1.00 71.81 95 TYR A CA 1
ATO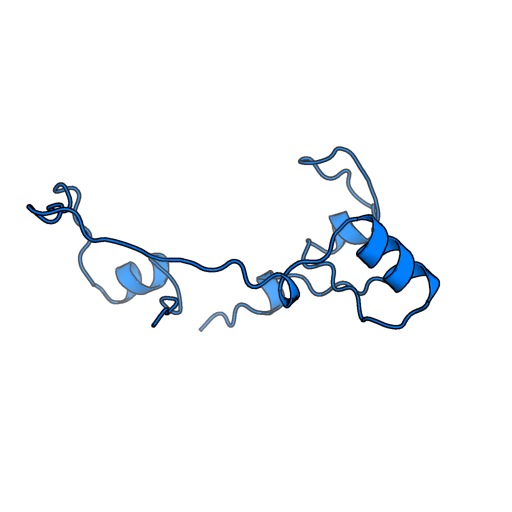M 736 C C . TYR A 1 95 ? -14.716 -2.456 -5.218 1.00 71.81 95 TYR A C 1
ATOM 738 O O . TYR A 1 95 ? -15.243 -1.714 -6.044 1.00 71.81 95 TYR A O 1
ATOM 746 N N . ALA A 1 96 ? -15.195 -3.672 -4.957 1.00 56.38 96 ALA A N 1
ATOM 747 C CA . ALA A 1 96 ? -16.571 -4.001 -5.282 1.00 56.38 96 ALA A CA 1
ATOM 748 C C . ALA A 1 96 ? -17.465 -3.080 -4.442 1.00 56.38 96 ALA A C 1
ATOM 750 O O . ALA A 1 96 ? -17.503 -3.178 -3.212 1.00 56.38 96 ALA A O 1
ATOM 751 N N . VAL A 1 97 ? -18.122 -2.133 -5.107 1.00 51.31 97 VAL A N 1
ATOM 752 C CA . VAL A 1 97 ? -19.268 -1.443 -4.527 1.00 51.31 97 VAL A CA 1
ATOM 753 C C . VAL A 1 97 ? -20.378 -2.488 -4.512 1.00 51.31 97 VAL A C 1
ATOM 755 O O . VAL A 1 97 ? -20.961 -2.768 -5.557 1.00 51.31 97 VAL A O 1
ATOM 758 N N . ASP A 1 98 ? -20.577 -3.136 -3.365 1.00 51.00 98 ASP A N 1
ATOM 759 C CA . ASP A 1 98 ? -21.840 -3.831 -3.097 1.00 51.00 98 ASP A CA 1
ATOM 760 C C . ASP A 1 98 ? -22.996 -2.815 -3.160 1.00 51.00 98 ASP A C 1
ATOM 762 O O . ASP A 1 98 ? -22.877 -1.737 -2.520 1.00 51.00 98 ASP A O 1
#

InterPro domains:
  IPR001763 Rhodanese-like domain [PF00581] (45-89)
  IPR001763 Rhodanese-like domain [PS50206] (1-21)
  IPR036873 Rhodanese-like domain superfamily [G3DSA:3.40.250.10] (39-96)
  IPR036873 Rhodanese-like domain superfamily [SSF52821] (38-92)
  IPR051126 Thiosulfate sulfurtransferase domain-containing protein [PTHR43855] (1-91)